Protein AF-A0A2V9DP19-F1 (afdb_monomer)

pLDDT: mean 78.85, std 13.05, range [40.62, 96.25]

Solvent-accessible surface area (backbone atoms only — not comparable to full-atom values): 6102 Å² total; per-residue (Å²): 98,93,91,41,66,72,64,64,76,74,56,61,78,85,52,47,65,59,52,52,51,54,48,54,52,50,52,49,54,51,49,52,54,59,58,43,67,77,54,69,68,69,77,85,60,75,73,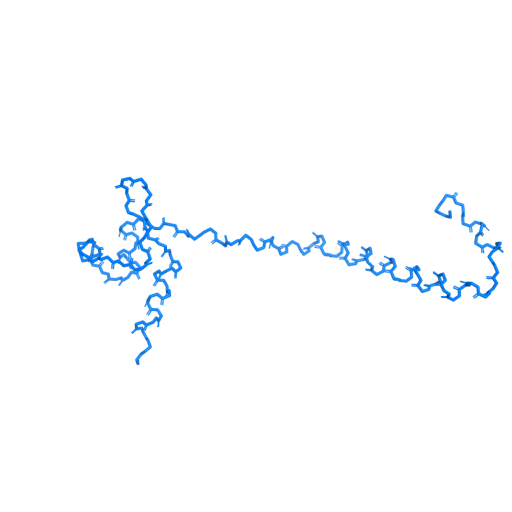75,66,52,67,29,48,59,68,57,46,17,62,75,67,75,46,54,56,66,64,61,65,76,51,90,56,98,30,61,43,76,55,86,98,43,74,28,30,31,48,61,42,47,51,53,51,50,55,67,68,67,72,121

Secondary structure (DSSP, 8-state):
--S-GGGGGGS-GGGHHHHHHHHHHHHHHHHHHHHHTT------------EE-HHHHHHHHT--HHHHHHSPPTTEEEETTEEEEEHHHHHHHHHHHS--

Radius of gyration: 29.02 Å; Cα contacts (8 Å, |Δi|>4): 62; chains: 1; bounding box: 60×25×73 Å

Nearest PDB structures (foldseek):
  2kfs-assembly1_A  TM=6.617E-01  e=5.670E-01  Mycobacterium tuberculosis H37Rv
  6vbw-assembly1_J  TM=5.203E-01  e=1.914E+00  Vibrio cholerae
  7unv-assembly1_x  TM=4.458E-01  e=7.399E+00  Pseudomonas aeruginosa PAO1
  8rec-assembly1_M  TM=3.511E-01  e=9.697E+00  Klebsiella oxytoca

Mean predicted aligned error: 15.16 Å

Sequence (100 aa):
MLDDPEKAKLLPRELIPQLRGELARLDTILLCRLVAHDSELPPCRPEEDRLLSLSEAAAKLHLSSDALYRNDYPFVVKIGKRRRFSEKGIEKFSRSRSGF

Structure (mmCIF, N/CA/C/O backbone):
data_AF-A0A2V9DP19-F1
#
_entry.id   AF-A0A2V9DP19-F1
#
loop_
_atom_site.group_PDB
_atom_site.id
_atom_site.type_symbol
_atom_site.label_atom_id
_atom_site.label_alt_id
_atom_site.label_comp_id
_atom_site.label_asym_id
_atom_site.label_entity_id
_atom_site.label_seq_id
_atom_site.pdbx_PDB_ins_code
_atom_site.Cartn_x
_atom_site.Cartn_y
_atom_site.Cartn_z
_atom_site.occupancy
_atom_site.B_iso_or_equiv
_atom_site.auth_seq_id
_atom_site.auth_comp_id
_atom_site.auth_asym_id
_atom_site.auth_atom_id
_atom_site.pdbx_PDB_model_num
ATOM 1 N N . MET A 1 1 ? -20.323 5.902 18.961 1.00 56.62 1 MET A N 1
ATOM 2 C CA . MET A 1 1 ? -19.367 6.687 19.774 1.00 56.62 1 MET A CA 1
ATOM 3 C C . MET A 1 1 ? -18.856 7.900 19.016 1.00 56.62 1 MET A C 1
ATOM 5 O O . MET A 1 1 ? -18.727 8.934 19.645 1.00 56.62 1 MET A O 1
ATOM 9 N N . LEU A 1 2 ? -18.624 7.820 17.698 1.00 56.25 2 LEU A N 1
ATOM 10 C CA . LEU A 1 2 ? -18.335 9.012 16.883 1.00 56.25 2 LEU A CA 1
ATOM 11 C C . LEU A 1 2 ? -19.505 10.014 16.859 1.00 56.25 2 LEU A C 1
ATOM 13 O O . LEU A 1 2 ? -19.269 11.209 16.950 1.00 56.25 2 LEU A O 1
ATOM 17 N N . ASP A 1 3 ? -20.749 9.528 16.851 1.00 68.56 3 ASP A N 1
ATOM 18 C CA . ASP A 1 3 ? -21.943 10.396 16.843 1.00 68.56 3 ASP A CA 1
ATOM 19 C C . ASP A 1 3 ? -22.401 10.853 18.239 1.00 68.56 3 ASP A C 1
ATOM 21 O O . ASP A 1 3 ? -23.318 11.659 18.356 1.00 68.56 3 ASP A O 1
ATOM 25 N N . ASP A 1 4 ? -21.804 10.307 19.305 1.00 76.69 4 ASP A N 1
ATOM 26 C CA . ASP A 1 4 ? -22.179 10.626 20.685 1.00 76.69 4 ASP A CA 1
ATOM 27 C C . ASP A 1 4 ? -21.047 10.245 21.668 1.00 76.69 4 ASP A C 1
ATOM 29 O O . ASP A 1 4 ? -20.917 9.062 22.032 1.00 76.69 4 ASP A O 1
ATOM 33 N N . PRO A 1 5 ? -20.207 11.217 22.078 1.00 76.94 5 PRO A N 1
ATOM 34 C CA . PRO A 1 5 ? -19.085 10.992 22.987 1.00 76.94 5 PRO A CA 1
ATOM 35 C C . PRO A 1 5 ? -19.525 10.766 24.441 1.00 76.94 5 PRO A C 1
ATOM 37 O O . PRO A 1 5 ? -18.761 10.203 25.227 1.00 76.94 5 PRO A O 1
ATOM 40 N N . GLU A 1 6 ? -20.755 11.132 24.815 1.00 80.94 6 GLU A N 1
ATOM 41 C CA . GLU A 1 6 ? -21.255 10.987 26.189 1.00 80.94 6 GLU A CA 1
ATOM 42 C C . GLU A 1 6 ? -21.421 9.515 26.589 1.00 80.94 6 GLU A C 1
ATOM 44 O O . GLU A 1 6 ? -21.257 9.155 27.756 1.00 80.94 6 GLU A O 1
ATOM 49 N N . LYS A 1 7 ? -21.611 8.625 25.608 1.00 79.38 7 LYS A N 1
ATOM 50 C CA . LYS A 1 7 ? -21.643 7.168 25.820 1.00 79.38 7 LYS A CA 1
ATOM 51 C C . LYS A 1 7 ? -20.339 6.607 26.388 1.00 79.38 7 LYS A C 1
ATOM 53 O O . LYS A 1 7 ? -20.362 5.529 26.976 1.00 79.38 7 LYS A O 1
ATOM 58 N N . ALA A 1 8 ? -19.220 7.330 26.283 1.00 77.50 8 ALA A N 1
ATOM 59 C CA . ALA A 1 8 ? -17.964 6.933 26.918 1.00 77.50 8 ALA A CA 1
ATOM 60 C C . ALA A 1 8 ? -18.065 6.887 28.453 1.00 77.50 8 ALA A C 1
ATOM 62 O O . ALA A 1 8 ? -17.371 6.098 29.088 1.00 77.50 8 ALA A O 1
ATOM 63 N N . LYS A 1 9 ? -18.962 7.683 29.052 1.00 84.12 9 LYS A N 1
ATOM 64 C CA . LYS A 1 9 ? -19.181 7.714 30.508 1.00 84.12 9 LYS A CA 1
ATOM 65 C C . LYS A 1 9 ? -19.861 6.451 31.041 1.00 84.12 9 LYS A C 1
ATOM 67 O O . LYS A 1 9 ? -19.784 6.186 32.234 1.00 84.12 9 LYS A O 1
ATOM 72 N N . LEU A 1 10 ? -20.516 5.681 30.170 1.00 85.44 10 LEU A N 1
ATOM 73 C CA . LEU A 1 10 ? -21.212 4.440 30.523 1.00 85.44 10 LEU A CA 1
ATOM 74 C C . LEU A 1 10 ? -20.282 3.216 30.525 1.00 85.44 10 LEU A C 1
ATOM 76 O O . LEU A 1 10 ? -20.727 2.113 30.837 1.00 85.44 10 LEU A O 1
ATOM 80 N N . LEU A 1 11 ? -19.006 3.385 30.161 1.00 83.62 11 LEU A N 1
ATOM 81 C CA . LEU A 1 11 ? -18.054 2.282 30.094 1.00 83.62 11 LEU A CA 1
ATOM 82 C C . LEU A 1 11 ? -17.577 1.857 31.495 1.00 83.62 11 LEU A C 1
ATOM 84 O O . LEU A 1 11 ? -17.145 2.708 32.279 1.00 83.62 11 LEU A O 1
ATOM 88 N N . PRO A 1 12 ? -17.573 0.543 31.792 1.00 90.94 12 PRO A N 1
ATOM 89 C CA . PRO A 1 12 ? -16.896 -0.008 32.961 1.00 90.94 12 PRO A CA 1
ATOM 90 C C . PRO A 1 12 ? -15.421 0.404 32.996 1.00 90.94 12 PRO A C 1
ATOM 92 O O . PRO A 1 12 ? -14.743 0.410 31.963 1.00 90.94 12 PRO A O 1
ATOM 95 N N . ARG A 1 13 ? -14.904 0.724 34.189 1.00 90.12 13 ARG A N 1
ATOM 96 C CA . ARG A 1 13 ? -13.529 1.229 34.359 1.00 90.12 13 ARG A CA 1
ATOM 97 C C . ARG A 1 13 ? -12.479 0.215 33.916 1.00 90.12 13 ARG A C 1
ATOM 99 O O . ARG A 1 13 ? -11.411 0.598 33.449 1.00 90.12 13 ARG A O 1
ATOM 106 N N . GLU A 1 14 ? -12.807 -1.062 34.020 1.00 94.25 14 GLU A N 1
ATOM 107 C CA . GLU A 1 14 ? -11.950 -2.199 33.708 1.00 94.25 14 GLU A CA 1
ATOM 108 C C . GLU A 1 14 ? -11.703 -2.337 32.200 1.00 94.25 14 GLU A C 1
ATOM 110 O O . GLU A 1 14 ? -10.660 -2.841 31.792 1.00 94.25 14 GLU A O 1
ATOM 115 N N . LEU A 1 15 ? -12.628 -1.848 31.364 1.00 90.38 15 LEU A N 1
ATOM 116 C CA . LEU A 1 15 ? -12.513 -1.896 29.902 1.00 90.38 15 LEU A CA 1
ATOM 117 C C . LEU A 1 15 ? -11.764 -0.688 29.323 1.00 90.38 15 LEU A C 1
ATOM 119 O O . LEU A 1 15 ? -11.340 -0.719 28.166 1.00 90.38 15 LEU A O 1
ATOM 123 N N . ILE A 1 16 ? -11.562 0.367 30.120 1.00 89.56 16 ILE A N 1
ATOM 124 C CA . ILE A 1 16 ? -10.889 1.597 29.682 1.00 89.56 16 ILE A CA 1
ATOM 125 C C . ILE A 1 16 ? -9.468 1.320 29.160 1.00 89.56 16 ILE A C 1
ATOM 127 O O . ILE A 1 16 ? -9.154 1.819 28.079 1.00 89.56 16 ILE A O 1
ATOM 131 N N . PRO A 1 17 ? -8.600 0.534 29.834 1.00 93.50 17 PRO A N 1
ATOM 132 C CA . PRO A 1 17 ? -7.246 0.276 29.340 1.00 93.50 17 PRO A CA 1
ATOM 133 C C . PRO A 1 17 ? -7.227 -0.430 27.980 1.00 93.50 17 PRO A C 1
ATOM 135 O O . PRO A 1 17 ? -6.458 -0.041 27.101 1.00 93.50 17 PRO A O 1
ATOM 138 N N . GLN A 1 18 ? -8.101 -1.422 27.784 1.00 91.81 18 GLN A N 1
ATOM 139 C CA . GLN A 1 18 ? -8.213 -2.142 26.517 1.00 91.81 18 GLN A CA 1
ATOM 140 C C . GLN A 1 18 ? -8.673 -1.204 25.395 1.00 91.81 18 GLN A C 1
ATOM 142 O O . GLN A 1 18 ? -8.013 -1.112 24.360 1.00 91.81 18 GLN A O 1
ATOM 147 N N . LEU A 1 19 ? -9.747 -0.443 25.629 1.00 90.50 19 LEU A N 1
ATOM 148 C CA . LEU A 1 19 ? -10.282 0.492 24.641 1.00 90.50 19 LEU A CA 1
ATOM 149 C C . LEU A 1 19 ? -9.272 1.594 24.287 1.00 90.50 19 LEU A C 1
ATOM 151 O O . LEU A 1 19 ? -9.147 1.983 23.128 1.00 90.50 19 LEU A O 1
ATOM 155 N N . ARG A 1 20 ? -8.504 2.076 25.271 1.00 93.81 20 ARG A N 1
ATOM 156 C CA . ARG A 1 20 ? -7.402 3.026 25.051 1.00 93.81 20 ARG A CA 1
ATOM 157 C C . ARG A 1 20 ? -6.315 2.443 24.149 1.00 93.81 20 ARG A C 1
ATOM 159 O O . ARG A 1 20 ? -5.796 3.167 23.303 1.00 93.81 2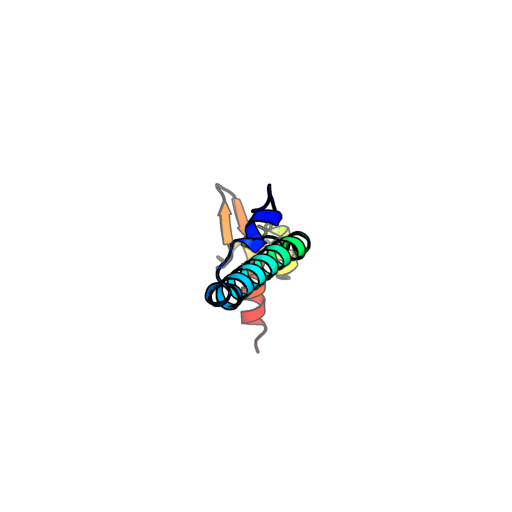0 ARG A O 1
ATOM 166 N N . GLY A 1 21 ? -5.983 1.163 24.311 1.00 95.12 21 GLY A N 1
ATOM 167 C CA . GLY A 1 21 ? -5.037 0.465 23.440 1.00 95.12 21 GLY A CA 1
ATOM 168 C C . GLY A 1 21 ? -5.553 0.324 22.006 1.00 95.1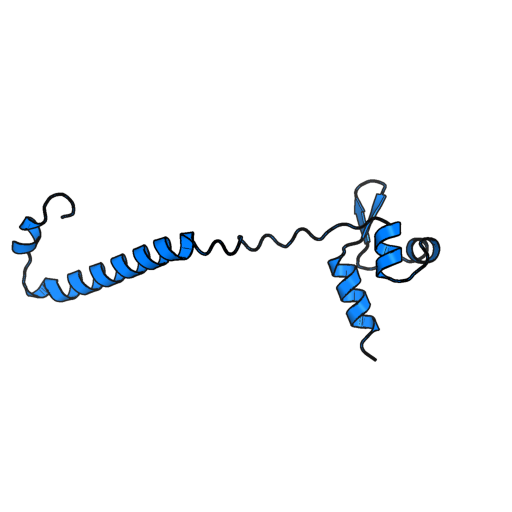2 21 GLY A C 1
ATOM 169 O O . GLY A 1 21 ? -4.824 0.600 21.054 1.00 95.12 21 GLY A O 1
ATOM 170 N N . GLU A 1 22 ? -6.822 -0.049 21.844 1.00 93.56 22 GLU A N 1
ATOM 171 C CA . GLU A 1 22 ? -7.468 -0.168 20.531 1.00 93.56 22 GLU A CA 1
ATOM 172 C C . GLU A 1 22 ? -7.539 1.180 19.799 1.00 93.56 22 GLU A C 1
ATOM 174 O O . GLU A 1 22 ? -7.214 1.246 18.612 1.00 93.56 22 GLU A O 1
ATOM 179 N N . LEU A 1 23 ? -7.869 2.263 20.513 1.00 94.12 23 LEU A N 1
ATOM 180 C CA . LEU A 1 23 ? -7.856 3.625 19.970 1.00 94.12 23 LEU A CA 1
ATOM 181 C C . LEU A 1 23 ? -6.454 4.052 19.533 1.00 94.12 23 LEU A C 1
ATOM 183 O O . LEU A 1 23 ? -6.287 4.485 18.401 1.00 94.12 23 LEU A O 1
ATOM 187 N N . ALA A 1 24 ? -5.434 3.859 20.374 1.00 96.25 24 ALA A N 1
ATOM 188 C CA . ALA A 1 24 ? -4.057 4.209 20.019 1.00 96.25 24 ALA A CA 1
ATOM 189 C C . ALA A 1 24 ? -3.567 3.449 18.774 1.00 96.25 24 ALA A C 1
ATOM 191 O O . ALA A 1 24 ? -2.883 4.011 17.914 1.00 96.25 24 ALA A O 1
ATOM 192 N N . ARG A 1 25 ? -3.951 2.172 18.642 1.00 95.44 25 ARG A N 1
ATOM 193 C CA . ARG A 1 25 ? -3.675 1.375 17.441 1.00 95.44 25 ARG A CA 1
ATOM 194 C C . ARG A 1 25 ? -4.366 1.963 16.213 1.00 95.44 25 ARG A C 1
ATOM 196 O O . ARG A 1 25 ? -3.727 2.090 15.170 1.00 95.44 25 ARG A O 1
ATOM 203 N N . LEU A 1 26 ? -5.652 2.293 16.324 1.00 95.06 26 LEU A N 1
ATOM 204 C CA . LEU A 1 26 ? -6.424 2.865 15.226 1.00 95.06 26 LEU A CA 1
ATOM 205 C C . LEU A 1 26 ? -5.851 4.221 14.794 1.00 95.06 26 LEU A C 1
ATOM 207 O O . LEU A 1 26 ? -5.595 4.408 13.608 1.00 95.06 26 LEU A O 1
ATOM 211 N N . ASP A 1 27 ? -5.565 5.107 15.748 1.00 95.31 27 ASP A N 1
ATOM 212 C CA . ASP A 1 27 ? -4.955 6.418 15.510 1.00 95.31 27 ASP A CA 1
ATOM 213 C C . ASP A 1 27 ? -3.619 6.281 14.780 1.00 95.31 27 ASP A C 1
ATOM 215 O O . ASP A 1 27 ? -3.373 6.974 13.796 1.00 95.31 27 ASP A O 1
ATOM 219 N N . THR A 1 28 ? -2.780 5.328 15.199 1.00 95.31 28 THR A N 1
ATOM 220 C CA . THR A 1 28 ? -1.494 5.066 14.539 1.00 95.31 28 THR A CA 1
ATOM 221 C C . THR A 1 28 ? -1.693 4.601 13.096 1.00 95.31 28 THR A C 1
ATOM 223 O O . THR A 1 28 ? -1.028 5.102 12.195 1.00 95.31 28 THR A O 1
ATOM 226 N N . ILE A 1 29 ? -2.627 3.677 12.840 1.00 94.19 29 ILE A N 1
ATOM 227 C CA . ILE A 1 29 ? -2.928 3.196 11.481 1.00 94.19 29 ILE A CA 1
ATOM 228 C C . ILE A 1 29 ? -3.433 4.339 10.594 1.00 94.19 29 ILE A C 1
ATOM 230 O O . ILE A 1 29 ? -3.019 4.451 9.438 1.00 94.19 29 ILE A O 1
ATOM 234 N N . LEU A 1 30 ? -4.327 5.178 11.119 1.00 93.12 30 LEU A N 1
ATOM 235 C CA . LEU A 1 30 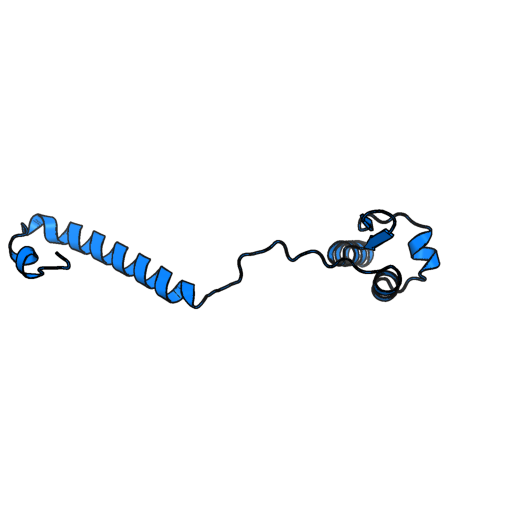? -4.871 6.321 10.392 1.00 93.12 30 LEU A CA 1
ATOM 236 C C . LEU A 1 30 ? -3.787 7.361 10.104 1.00 93.12 30 LEU A C 1
ATOM 238 O O . LEU A 1 30 ? -3.701 7.832 8.973 1.00 93.12 30 LEU A O 1
ATOM 242 N N . LEU A 1 31 ? -2.912 7.647 11.072 1.00 93.12 31 LEU A N 1
ATOM 243 C CA . LEU A 1 31 ? -1.765 8.532 10.886 1.00 93.12 31 LEU A CA 1
ATOM 244 C C . LEU A 1 31 ? -0.796 7.981 9.837 1.00 93.12 31 LEU A C 1
ATOM 246 O O . LEU A 1 31 ? -0.395 8.712 8.938 1.00 93.12 31 LEU A O 1
ATOM 250 N N . CYS A 1 32 ? -0.463 6.688 9.897 1.00 89.69 32 CYS A N 1
ATOM 251 C CA . CYS A 1 32 ? 0.365 6.044 8.881 1.00 89.69 32 CYS A CA 1
ATOM 252 C C . CYS A 1 32 ? -0.256 6.173 7.490 1.00 89.69 32 CYS A C 1
ATOM 254 O O . CYS A 1 32 ? 0.465 6.463 6.548 1.00 89.69 32 CYS A O 1
ATOM 256 N N . ARG A 1 33 ? -1.574 5.991 7.344 1.00 86.81 33 ARG A N 1
ATOM 257 C CA . ARG A 1 33 ? -2.258 6.175 6.054 1.00 86.81 33 ARG A CA 1
ATOM 258 C C . ARG A 1 33 ? -2.235 7.622 5.581 1.00 86.81 33 ARG A C 1
ATOM 260 O O . ARG A 1 33 ? -2.017 7.847 4.399 1.00 86.81 33 ARG A O 1
ATOM 267 N N . LEU A 1 34 ? -2.454 8.571 6.488 1.00 87.50 34 LEU A N 1
ATOM 268 C CA . LEU A 1 34 ? -2.440 9.998 6.178 1.00 87.50 34 LEU A CA 1
ATOM 269 C C . LEU A 1 34 ? -1.055 10.438 5.691 1.00 87.50 34 LEU A C 1
ATOM 271 O O . LEU A 1 34 ? -0.948 11.055 4.641 1.00 87.50 34 LEU A O 1
ATOM 275 N N . VAL A 1 35 ? -0.000 10.052 6.412 1.00 86.62 35 VAL A N 1
ATOM 276 C CA . VAL A 1 35 ? 1.389 10.397 6.073 1.00 86.62 35 VAL A CA 1
ATOM 277 C C . VAL A 1 35 ? 1.894 9.605 4.861 1.00 86.62 35 VAL A C 1
ATOM 279 O O . VAL A 1 35 ? 2.629 10.139 4.037 1.00 86.62 35 VAL A O 1
ATOM 282 N N . ALA A 1 36 ? 1.496 8.338 4.706 1.00 74.62 36 ALA A N 1
ATOM 283 C CA . ALA A 1 36 ? 1.868 7.538 3.539 1.00 74.62 36 ALA A CA 1
ATOM 284 C C . ALA A 1 36 ? 1.219 8.045 2.245 1.00 74.62 36 ALA A C 1
ATOM 286 O O . ALA A 1 36 ? 1.751 7.774 1.176 1.00 74.62 36 ALA A O 1
ATOM 287 N N . HIS A 1 37 ? 0.116 8.796 2.321 1.00 59.25 37 HIS A N 1
ATOM 288 C CA . HIS A 1 37 ? -0.501 9.402 1.142 1.00 59.25 37 HIS A CA 1
ATOM 289 C C . HIS A 1 37 ? 0.381 10.489 0.501 1.00 59.25 37 HIS A C 1
ATOM 291 O O . HIS A 1 37 ? 0.291 10.693 -0.706 1.00 59.25 37 HIS A O 1
ATOM 297 N N . ASP A 1 38 ? 1.269 11.121 1.281 1.00 55.22 38 ASP A N 1
ATOM 298 C CA . ASP A 1 38 ? 2.303 12.044 0.782 1.00 55.22 38 ASP A CA 1
ATOM 299 C C . ASP A 1 38 ? 3.591 11.311 0.366 1.00 55.22 38 ASP A C 1
ATOM 301 O O . ASP A 1 38 ? 4.436 11.855 -0.345 1.00 55.22 38 ASP A O 1
ATOM 305 N N . SER A 1 39 ? 3.741 10.049 0.778 1.00 52.00 39 SER A N 1
ATOM 306 C CA . SER A 1 39 ? 4.767 9.136 0.283 1.00 52.00 39 SER A CA 1
ATOM 307 C C . SER A 1 39 ? 4.169 8.245 -0.803 1.00 52.00 39 SER A C 1
ATOM 309 O O . SER A 1 39 ? 4.176 7.017 -0.712 1.00 52.00 39 SER A O 1
ATOM 311 N N . GLU A 1 40 ? 3.704 8.862 -1.889 1.00 55.72 40 GLU A N 1
ATOM 312 C CA . GLU A 1 40 ? 3.730 8.202 -3.193 1.00 55.72 40 GLU A CA 1
ATOM 313 C C . GLU A 1 40 ? 5.202 7.979 -3.583 1.00 55.72 40 GLU A C 1
ATOM 315 O O . GLU A 1 40 ? 5.741 8.584 -4.507 1.00 55.72 40 GLU A O 1
ATOM 320 N N . LEU A 1 41 ? 5.890 7.068 -2.888 1.00 55.91 41 LEU A N 1
ATOM 321 C CA . LEU A 1 41 ? 6.819 6.225 -3.612 1.00 55.91 41 LEU A CA 1
ATOM 322 C C . LEU A 1 41 ? 5.934 5.537 -4.647 1.00 55.91 41 LEU A C 1
ATOM 324 O O . LEU A 1 41 ? 5.002 4.826 -4.245 1.00 55.91 41 LEU A O 1
ATOM 328 N N . PRO A 1 42 ? 6.133 5.806 -5.950 1.00 49.28 42 PRO A N 1
ATOM 329 C CA . PRO A 1 42 ? 5.291 5.210 -6.964 1.00 49.28 42 PRO A CA 1
ATOM 330 C C . PRO A 1 42 ? 5.272 3.705 -6.698 1.00 49.28 42 PRO A C 1
ATOM 332 O O . PRO A 1 42 ? 6.309 3.160 -6.284 1.00 49.28 42 PRO A O 1
ATOM 335 N N . PRO A 1 43 ? 4.127 3.016 -6.900 1.00 48.59 43 PRO A N 1
ATOM 336 C CA . PRO A 1 43 ? 4.141 1.563 -6.888 1.00 48.59 43 PRO A CA 1
ATOM 337 C C . PRO A 1 43 ? 5.337 1.169 -7.737 1.00 48.59 43 PRO A C 1
ATOM 339 O O . PRO A 1 43 ? 5.537 1.774 -8.795 1.00 48.59 43 PRO A O 1
ATOM 342 N N . CYS A 1 44 ? 6.165 0.249 -7.243 1.00 49.00 44 CYS A N 1
ATOM 343 C CA . CYS A 1 44 ? 7.241 -0.329 -8.027 1.00 49.00 44 CYS A CA 1
ATOM 344 C C . CYS A 1 44 ? 6.577 -1.026 -9.222 1.00 49.00 44 CYS A C 1
ATOM 346 O O . CYS A 1 44 ? 6.366 -2.236 -9.234 1.00 49.00 44 CYS A O 1
ATOM 348 N N . ARG A 1 45 ? 6.159 -0.242 -10.223 1.00 50.31 45 ARG A N 1
ATOM 349 C CA . ARG A 1 45 ? 5.994 -0.698 -11.579 1.00 50.31 45 ARG A CA 1
ATOM 350 C C . ARG A 1 45 ? 7.356 -1.305 -11.857 1.00 50.31 45 ARG A C 1
ATOM 352 O O . ARG A 1 45 ? 8.354 -0.624 -11.593 1.00 50.31 45 ARG A O 1
ATOM 359 N N . PRO A 1 46 ? 7.439 -2.565 -12.307 1.00 53.94 46 PRO A N 1
ATOM 360 C CA . PRO A 1 46 ? 8.685 -3.021 -12.891 1.00 53.94 46 PRO A CA 1
ATOM 361 C C . PRO A 1 46 ? 9.018 -1.954 -13.927 1.00 53.94 46 PRO A C 1
ATOM 363 O O . PRO A 1 46 ? 8.210 -1.774 -14.836 1.00 53.94 46 PRO A O 1
ATOM 366 N N . GLU A 1 47 ? 10.059 -1.138 -13.686 1.00 57.03 47 GLU A N 1
ATOM 367 C CA . GLU A 1 47 ? 10.324 0.016 -14.549 1.00 57.03 47 GLU A CA 1
ATOM 368 C C . GLU A 1 47 ? 10.325 -0.543 -15.959 1.00 57.03 47 GLU A C 1
ATOM 370 O O . GLU A 1 47 ? 11.090 -1.483 -16.220 1.00 57.03 47 GLU A O 1
ATOM 375 N N . GLU A 1 48 ? 9.375 -0.079 -16.774 1.00 61.31 48 GLU A N 1
ATOM 376 C CA . GLU A 1 48 ? 9.145 -0.628 -18.099 1.00 61.31 48 GLU A CA 1
ATOM 377 C C . GLU A 1 48 ? 10.488 -0.584 -18.804 1.00 61.31 48 GLU A C 1
ATOM 379 O O . GLU A 1 48 ? 11.062 0.487 -19.005 1.00 61.31 48 GLU A O 1
ATOM 384 N N . ASP A 1 49 ? 11.054 -1.765 -19.039 1.00 69.25 49 ASP A N 1
ATOM 385 C CA . ASP A 1 49 ? 12.414 -1.873 -19.526 1.00 69.25 49 ASP A CA 1
ATOM 386 C C . ASP A 1 49 ? 12.456 -1.187 -20.883 1.00 69.25 49 ASP A C 1
ATOM 388 O O . ASP A 1 49 ? 11.790 -1.617 -21.830 1.00 69.25 49 ASP A O 1
ATOM 392 N N . ARG A 1 50 ? 13.150 -0.048 -20.949 1.00 80.06 50 ARG A N 1
ATOM 393 C CA . ARG A 1 50 ? 13.097 0.802 -22.127 1.00 80.06 50 ARG A CA 1
ATOM 394 C C . ARG A 1 50 ? 13.714 0.039 -23.285 1.00 80.06 50 ARG A C 1
ATOM 396 O O . ARG A 1 50 ? 14.871 -0.375 -23.271 1.00 80.06 50 ARG A O 1
ATOM 403 N N . LEU A 1 51 ? 12.907 -0.121 -24.320 1.00 83.25 51 LEU A N 1
ATOM 404 C CA . LEU A 1 51 ? 13.275 -0.851 -25.516 1.00 83.25 51 LEU A CA 1
ATOM 405 C C . LEU A 1 51 ? 13.954 0.091 -26.504 1.00 83.25 51 LEU A C 1
ATOM 407 O O . LEU A 1 51 ? 13.300 0.855 -27.214 1.00 83.25 51 LEU A O 1
ATOM 411 N N . LEU A 1 52 ? 15.276 0.005 -26.564 1.00 84.31 52 LEU A N 1
ATOM 412 C CA . LEU A 1 52 ? 16.113 0.773 -27.470 1.00 84.31 52 LEU A CA 1
ATOM 413 C C . LEU A 1 52 ? 16.032 0.235 -28.903 1.00 8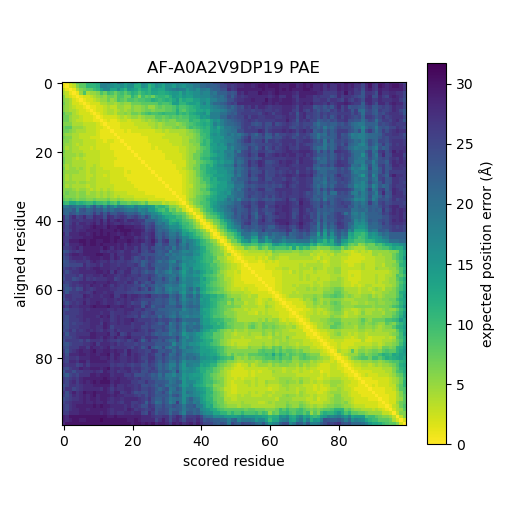4.31 52 LEU A C 1
ATOM 415 O O . LEU A 1 52 ? 15.843 -0.961 -29.167 1.00 84.31 52 LEU A O 1
ATOM 419 N N . SER A 1 53 ? 16.180 1.147 -29.854 1.00 84.44 53 SER A N 1
ATOM 420 C CA . SER A 1 53 ? 16.415 0.850 -31.265 1.00 84.44 53 SER A CA 1
ATOM 421 C C . SER A 1 53 ? 17.858 0.388 -31.515 1.00 84.44 53 SER A C 1
ATOM 423 O O . SER A 1 53 ? 18.726 0.496 -30.652 1.00 84.44 53 SER A O 1
ATOM 425 N N . LEU A 1 54 ? 18.129 -0.132 -32.717 1.00 83.12 54 LEU A N 1
ATOM 426 C CA . LEU A 1 54 ? 19.462 -0.613 -33.103 1.00 83.12 54 LEU A CA 1
ATOM 427 C C . LEU A 1 54 ? 20.541 0.475 -32.981 1.00 83.12 54 LEU A C 1
ATOM 429 O O . LEU A 1 54 ? 21.635 0.190 -32.506 1.00 83.12 54 LEU A O 1
ATOM 433 N N . SER A 1 55 ? 20.236 1.711 -33.382 1.00 81.44 55 SER A N 1
ATOM 434 C CA . SER A 1 55 ? 21.166 2.842 -33.293 1.00 81.44 55 SER A CA 1
ATOM 435 C C . SER A 1 55 ? 21.440 3.253 -31.847 1.00 81.44 55 SER A C 1
ATOM 437 O O . SER A 1 55 ? 22.586 3.506 -31.490 1.00 81.44 55 SER A O 1
ATOM 439 N N . GLU A 1 56 ? 20.410 3.271 -30.999 1.00 84.06 56 GLU A N 1
ATOM 440 C CA . GLU A 1 56 ? 20.546 3.619 -29.578 1.00 84.06 56 GLU A CA 1
ATOM 441 C C . GLU A 1 56 ? 21.333 2.554 -28.806 1.00 84.06 56 GLU A C 1
ATOM 443 O O . GLU A 1 56 ? 22.216 2.878 -28.014 1.00 84.06 56 GLU A O 1
ATOM 448 N N . ALA A 1 57 ? 21.063 1.275 -29.071 1.00 84.62 57 ALA A N 1
ATOM 449 C CA . ALA A 1 57 ? 21.796 0.167 -28.471 1.00 84.62 57 ALA A CA 1
ATOM 450 C C . ALA A 1 57 ? 23.264 0.132 -28.927 1.00 84.62 57 ALA A C 1
ATOM 452 O O . ALA A 1 57 ? 24.155 -0.094 -28.111 1.00 84.62 57 ALA A O 1
ATOM 453 N N . ALA A 1 58 ? 23.524 0.408 -30.210 1.00 84.56 58 ALA A N 1
ATOM 454 C CA . ALA A 1 58 ? 24.874 0.512 -30.761 1.00 84.56 58 ALA A C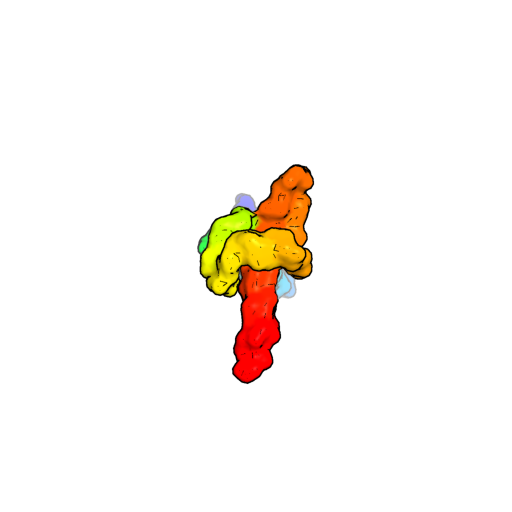A 1
ATOM 455 C C . ALA A 1 58 ? 25.668 1.651 -30.101 1.00 84.56 58 ALA A C 1
ATOM 457 O O . ALA A 1 58 ? 26.804 1.439 -29.675 1.00 84.56 58 ALA A O 1
ATOM 458 N N . ALA A 1 59 ? 25.042 2.822 -29.933 1.00 84.31 59 ALA A N 1
ATOM 459 C CA . ALA A 1 59 ? 25.639 3.957 -29.236 1.00 84.31 59 ALA A CA 1
ATOM 460 C C . ALA A 1 59 ? 25.955 3.632 -27.767 1.00 84.31 59 ALA A C 1
ATOM 462 O O . ALA A 1 59 ? 27.059 3.910 -27.310 1.00 84.31 59 ALA A O 1
ATOM 463 N N . LYS A 1 60 ? 25.028 2.982 -27.047 1.00 81.75 60 LYS A N 1
ATOM 464 C CA . LYS A 1 60 ? 25.237 2.573 -25.647 1.00 81.75 60 LYS A CA 1
ATOM 465 C C . LYS A 1 60 ? 26.332 1.524 -25.461 1.00 81.75 60 LYS A C 1
ATOM 467 O O . LYS A 1 60 ? 26.996 1.516 -24.431 1.00 81.75 60 LYS A O 1
ATOM 472 N N . LEU A 1 61 ? 26.490 0.617 -26.420 1.00 79.88 61 LEU A N 1
ATOM 473 C CA . LEU A 1 61 ? 27.500 -0.442 -26.369 1.00 79.88 61 LEU A CA 1
ATOM 474 C C . LEU A 1 61 ? 28.846 -0.015 -26.971 1.00 79.88 61 LEU A C 1
ATOM 476 O O . LEU A 1 61 ? 29.784 -0.806 -26.930 1.00 79.88 61 LEU A O 1
ATOM 480 N N . HIS A 1 62 ? 28.942 1.193 -27.542 1.00 82.50 62 HIS A N 1
ATOM 481 C CA . HIS A 1 62 ? 30.086 1.645 -28.344 1.00 82.50 62 HIS A CA 1
ATOM 482 C C . HIS A 1 62 ? 30.468 0.648 -29.457 1.00 82.50 62 HIS A C 1
ATOM 484 O O . HIS A 1 62 ? 31.643 0.434 -29.752 1.00 82.50 62 HIS A O 1
ATOM 490 N N . LEU A 1 63 ? 29.465 0.017 -30.080 1.00 80.81 63 LEU A N 1
ATOM 491 C CA . LEU A 1 63 ? 29.634 -0.950 -31.168 1.00 80.81 63 LEU A CA 1
ATOM 492 C C . LEU A 1 63 ? 29.021 -0.420 -32.465 1.00 80.81 63 LEU A C 1
ATOM 494 O O . LEU A 1 63 ? 28.112 0.405 -32.450 1.00 80.81 63 LEU A O 1
ATOM 498 N N . SER A 1 64 ? 29.480 -0.931 -33.608 1.00 82.88 64 SER A N 1
ATOM 499 C CA . SER A 1 64 ? 28.824 -0.649 -34.886 1.00 82.88 64 SER A CA 1
ATOM 500 C C . SER A 1 64 ? 27.469 -1.363 -34.966 1.00 82.88 64 SER A C 1
ATOM 502 O O . SER A 1 64 ? 27.302 -2.481 -34.473 1.00 82.88 64 SER A O 1
ATOM 504 N N . SER A 1 65 ? 26.485 -0.740 -35.621 1.00 80.38 65 SER A N 1
ATOM 505 C CA . SER A 1 65 ? 25.154 -1.341 -35.809 1.00 80.38 65 SER A CA 1
ATOM 506 C C . SER A 1 65 ? 25.212 -2.671 -36.565 1.00 80.38 65 SER A C 1
ATOM 508 O O . SER A 1 65 ? 24.405 -3.559 -36.309 1.00 80.38 65 SER A O 1
ATOM 510 N N . ASP A 1 66 ? 26.197 -2.824 -37.451 1.00 80.38 66 ASP A N 1
ATOM 511 C CA . ASP A 1 66 ? 26.452 -4.057 -38.193 1.00 80.38 66 ASP A CA 1
ATOM 512 C C . ASP A 1 66 ? 26.955 -5.183 -37.267 1.00 80.38 66 ASP A C 1
ATOM 514 O O . ASP A 1 66 ? 26.429 -6.295 -37.299 1.00 80.38 66 ASP A O 1
ATOM 518 N N . ALA A 1 67 ? 27.876 -4.880 -36.342 1.00 77.88 67 ALA A N 1
ATOM 519 C CA . ALA A 1 67 ? 28.319 -5.831 -35.319 1.00 77.88 67 ALA A CA 1
ATOM 520 C C . ALA A 1 67 ? 27.181 -6.224 -34.360 1.00 77.88 67 ALA A C 1
ATOM 522 O O . ALA A 1 67 ? 27.062 -7.390 -33.980 1.00 77.88 67 ALA A O 1
ATOM 523 N N . LEU A 1 68 ? 26.314 -5.267 -34.015 1.00 80.75 68 LEU A N 1
ATOM 524 C CA . LEU A 1 68 ? 25.139 -5.505 -33.178 1.00 80.75 68 LEU A CA 1
ATOM 525 C C . LEU A 1 68 ? 24.069 -6.355 -33.890 1.00 80.75 68 LEU A C 1
ATOM 527 O O . LEU A 1 68 ? 23.326 -7.081 -33.237 1.00 80.75 68 LEU A O 1
ATOM 531 N N . TYR A 1 69 ? 23.989 -6.281 -35.222 1.00 79.75 69 TYR A N 1
ATOM 532 C CA . TYR A 1 69 ? 23.054 -7.072 -36.025 1.00 79.75 69 TYR A CA 1
ATOM 533 C C . TYR A 1 69 ? 23.539 -8.511 -36.268 1.00 79.75 69 TYR A C 1
ATOM 535 O O . TYR A 1 69 ? 22.717 -9.432 -36.297 1.00 79.75 69 TYR A O 1
ATOM 543 N N . ARG A 1 70 ? 24.858 -8.709 -36.424 1.00 79.88 70 ARG A N 1
ATOM 544 C CA . ARG A 1 70 ? 25.480 -10.021 -36.688 1.00 79.88 70 ARG A CA 1
ATOM 545 C C . ARG A 1 70 ? 25.397 -10.996 -35.511 1.00 79.88 70 ARG A C 1
ATOM 547 O O . ARG A 1 70 ? 25.305 -12.196 -35.744 1.00 79.88 70 ARG A O 1
ATOM 554 N N . ASN A 1 71 ? 25.416 -10.496 -34.277 1.00 78.88 71 ASN A N 1
ATOM 555 C CA . ASN A 1 71 ? 25.401 -11.322 -33.068 1.00 78.88 71 ASN A CA 1
ATOM 556 C C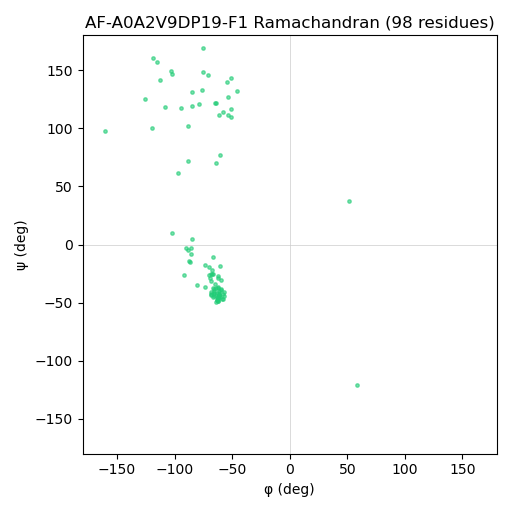 . ASN A 1 71 ? 24.007 -11.349 -32.423 1.00 78.88 71 ASN A C 1
ATOM 558 O O . ASN A 1 71 ? 23.285 -10.350 -32.450 1.00 78.88 71 ASN A O 1
ATOM 562 N N . ASP A 1 72 ? 23.635 -12.477 -31.812 1.00 76.88 72 ASP A N 1
ATOM 563 C CA . ASP A 1 72 ? 22.418 -12.571 -30.998 1.00 76.88 72 ASP A CA 1
ATOM 564 C C . ASP A 1 72 ? 22.776 -12.330 -29.529 1.00 76.88 72 ASP A C 1
ATOM 566 O O . ASP A 1 72 ? 23.582 -13.056 -28.943 1.00 76.88 72 ASP A O 1
ATOM 570 N N . TYR A 1 73 ? 22.228 -11.266 -28.947 1.00 81.62 73 TYR A N 1
ATOM 571 C CA . TYR A 1 73 ? 22.535 -10.862 -27.578 1.00 81.62 73 TYR A CA 1
ATOM 572 C C . TYR A 1 73 ? 21.402 -11.256 -26.624 1.00 81.62 73 TYR A C 1
ATOM 574 O O . TYR A 1 73 ? 20.231 -11.204 -27.002 1.00 81.62 73 TYR A O 1
ATOM 582 N N . PRO A 1 74 ? 21.704 -11.558 -25.347 1.00 78.94 74 PRO A N 1
ATOM 583 C CA . PRO A 1 74 ? 20.695 -11.989 -24.373 1.00 78.94 74 PRO A CA 1
ATOM 584 C C . PRO A 1 74 ? 19.669 -10.898 -24.013 1.00 78.94 74 PRO A C 1
ATOM 586 O O . PRO A 1 74 ? 18.674 -11.182 -23.358 1.00 78.94 74 PRO A O 1
ATOM 589 N N . PHE A 1 75 ? 19.906 -9.650 -24.428 1.00 83.81 75 PHE A N 1
ATOM 590 C CA . PHE A 1 75 ? 19.033 -8.493 -24.212 1.00 83.81 75 PHE A CA 1
ATOM 591 C C . PHE A 1 75 ? 18.216 -8.104 -25.458 1.00 83.81 75 PHE A C 1
ATOM 593 O O . PHE A 1 75 ? 17.601 -7.035 -25.489 1.00 83.81 75 PHE A O 1
ATOM 600 N N . VAL A 1 76 ? 18.215 -8.938 -26.505 1.00 86.75 76 VAL A N 1
ATOM 601 C CA . VAL A 1 76 ? 17.403 -8.724 -27.711 1.00 86.75 76 VAL A CA 1
ATOM 602 C C . VAL A 1 76 ? 15.963 -9.152 -27.447 1.00 86.75 76 VAL A C 1
ATOM 604 O O . VAL A 1 76 ? 15.673 -10.318 -27.195 1.00 86.75 76 VAL A O 1
ATOM 607 N N . VAL A 1 77 ? 15.036 -8.211 -27.594 1.00 81.62 77 VAL A N 1
ATOM 608 C CA . VAL A 1 77 ? 13.593 -8.438 -27.517 1.00 81.62 77 VAL A CA 1
ATOM 609 C C . VAL A 1 77 ? 13.007 -8.325 -28.923 1.00 81.62 77 VAL A C 1
ATOM 611 O O . VAL A 1 77 ? 13.096 -7.285 -29.580 1.00 81.62 77 VAL A O 1
ATOM 614 N N . LYS A 1 78 ? 12.410 -9.409 -29.424 1.00 80.56 78 LYS A N 1
ATOM 615 C CA . LYS A 1 78 ? 11.736 -9.418 -30.731 1.00 80.56 78 LYS A CA 1
ATOM 616 C C . LYS A 1 78 ? 10.308 -8.905 -30.563 1.00 80.56 78 LYS A C 1
ATOM 618 O O . LYS A 1 78 ? 9.514 -9.518 -29.860 1.00 80.56 78 LYS A O 1
ATOM 623 N N . ILE A 1 79 ? 9.979 -7.801 -31.232 1.00 75.81 79 ILE A N 1
ATOM 624 C CA . ILE A 1 79 ? 8.631 -7.218 -31.227 1.00 75.81 79 ILE A CA 1
ATOM 625 C C . ILE A 1 79 ? 8.128 -7.199 -32.666 1.00 75.81 79 ILE A C 1
ATOM 627 O O . ILE A 1 79 ? 8.525 -6.362 -33.485 1.00 75.81 79 ILE A O 1
ATOM 631 N N . GLY A 1 80 ? 7.289 -8.181 -32.997 1.00 79.19 80 GLY A N 1
ATOM 632 C CA . GLY A 1 80 ? 6.844 -8.424 -34.367 1.00 79.19 80 GLY A CA 1
ATOM 633 C C . GLY A 1 80 ? 8.029 -8.687 -35.301 1.00 79.19 80 GLY A C 1
ATOM 634 O O . GLY A 1 80 ? 8.809 -9.610 -35.089 1.00 79.19 80 GLY A O 1
ATOM 635 N N . LYS A 1 81 ? 8.181 -7.854 -36.339 1.00 74.94 81 LYS A N 1
ATOM 636 C CA . LYS A 1 81 ? 9.261 -7.964 -37.341 1.00 74.94 81 LYS A CA 1
ATOM 637 C C . LYS A 1 81 ? 10.533 -7.184 -36.979 1.00 74.94 81 LYS A C 1
ATOM 639 O O . LYS A 1 81 ? 11.493 -7.210 -37.744 1.00 74.94 81 LYS A O 1
ATOM 644 N N . ARG A 1 82 ? 10.549 -6.448 -35.860 1.00 77.75 82 ARG A N 1
ATOM 645 C CA . ARG A 1 82 ? 11.669 -5.576 -35.470 1.00 77.75 82 ARG A CA 1
ATOM 646 C C . ARG A 1 82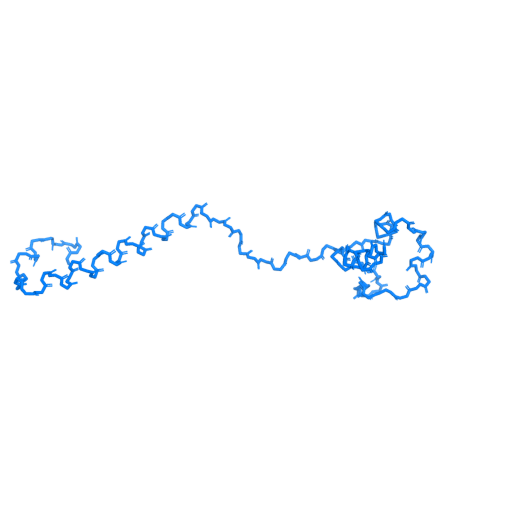 ? 12.368 -6.112 -34.223 1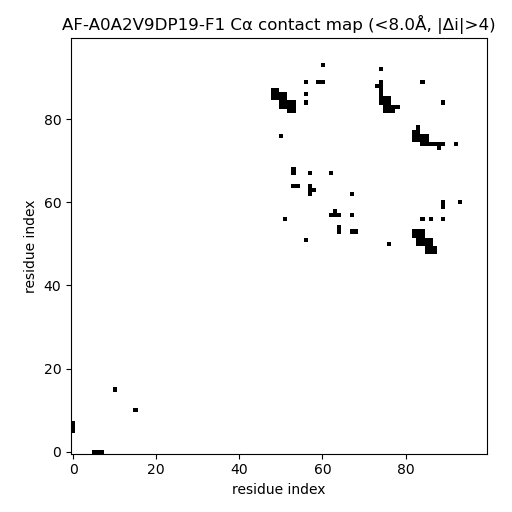.00 77.75 82 ARG A C 1
ATOM 648 O O . ARG A 1 82 ? 11.722 -6.582 -33.288 1.00 77.75 82 ARG A O 1
ATOM 655 N N . ARG A 1 83 ? 13.697 -6.000 -34.200 1.00 82.94 83 ARG A N 1
ATOM 656 C CA . ARG A 1 83 ? 14.506 -6.229 -32.998 1.00 82.94 83 ARG A CA 1
ATOM 657 C C . ARG A 1 83 ? 14.549 -4.945 -32.170 1.00 82.94 83 ARG A C 1
ATOM 659 O O . ARG A 1 83 ? 14.784 -3.858 -32.705 1.00 82.94 83 ARG A O 1
ATOM 666 N N . ARG A 1 84 ? 14.291 -5.083 -30.879 1.00 84.94 84 ARG A N 1
ATOM 667 C CA . ARG A 1 84 ? 14.496 -4.067 -29.851 1.00 84.94 84 ARG A CA 1
ATOM 668 C C . ARG A 1 84 ? 15.496 -4.592 -28.840 1.00 84.94 84 ARG A C 1
ATOM 670 O O . ARG A 1 84 ? 15.730 -5.795 -28.768 1.00 84.94 84 ARG A O 1
ATOM 677 N N . PHE A 1 85 ? 16.088 -3.687 -28.083 1.00 85.06 85 PHE A N 1
ATOM 678 C CA . PHE A 1 85 ? 17.124 -4.030 -27.126 1.00 85.06 85 PHE A CA 1
ATOM 679 C C . PHE A 1 85 ? 16.732 -3.494 -25.759 1.00 85.06 85 PHE A C 1
ATOM 681 O O . PHE A 1 85 ? 16.442 -2.312 -25.618 1.00 85.06 85 PHE A O 1
ATOM 688 N N . SER A 1 86 ? 16.699 -4.380 -24.774 1.00 85.81 86 SER A N 1
ATOM 689 C CA . SER A 1 86 ? 16.458 -4.038 -23.377 1.00 85.81 86 SER A CA 1
ATOM 690 C C . SER A 1 86 ? 17.598 -3.157 -22.858 1.00 85.81 86 SER A C 1
ATOM 692 O O . SER A 1 86 ? 18.765 -3.561 -22.896 1.00 85.81 86 SER A O 1
ATOM 694 N N . GLU A 1 87 ? 17.279 -1.951 -22.386 1.00 85.00 87 GLU A N 1
ATOM 695 C CA . GLU A 1 87 ? 18.263 -1.034 -21.806 1.00 85.00 87 GLU A CA 1
ATOM 696 C C . GLU A 1 87 ? 18.920 -1.643 -20.561 1.00 85.00 87 GLU A C 1
ATOM 698 O O . GLU A 1 87 ? 20.149 -1.613 -20.438 1.00 85.00 87 GLU A O 1
ATOM 703 N N . LYS A 1 88 ? 18.133 -2.280 -19.683 1.00 82.06 88 LYS A N 1
ATOM 704 C CA . LYS A 1 88 ? 18.653 -2.957 -18.483 1.00 82.06 88 LYS A CA 1
ATOM 705 C C . LYS A 1 88 ? 19.510 -4.169 -18.824 1.00 82.06 88 LYS A C 1
ATOM 707 O O . LYS A 1 88 ? 20.516 -4.439 -18.168 1.00 82.06 88 LYS A O 1
ATOM 712 N N . GLY A 1 89 ? 19.125 -4.912 -19.855 1.00 82.69 89 GLY A N 1
ATOM 713 C CA . GLY A 1 89 ? 19.865 -6.064 -20.348 1.00 82.69 89 GLY A CA 1
ATOM 714 C C . GLY A 1 89 ? 21.217 -5.665 -20.941 1.00 82.69 89 GLY A C 1
ATOM 715 O O . GLY A 1 89 ? 22.208 -6.353 -20.692 1.00 82.69 89 GLY A O 1
ATOM 716 N N . ILE A 1 90 ? 21.277 -4.529 -21.646 1.00 84.31 90 ILE A N 1
ATOM 717 C CA . ILE A 1 90 ? 22.535 -3.920 -22.102 1.00 84.31 90 ILE A CA 1
ATOM 718 C C . ILE A 1 90 ? 23.402 -3.536 -20.904 1.00 84.31 90 ILE A C 1
ATOM 720 O O . ILE A 1 90 ? 24.573 -3.902 -20.866 1.00 84.31 90 ILE A O 1
ATOM 724 N N . GLU A 1 91 ? 22.842 -2.847 -19.909 1.00 82.75 91 GLU A N 1
ATOM 725 C CA . GLU A 1 91 ? 23.596 -2.424 -18.724 1.00 82.75 91 GLU A CA 1
ATOM 726 C C . GLU A 1 91 ? 24.164 -3.623 -17.950 1.00 82.75 91 GLU A C 1
ATOM 728 O O . GLU A 1 91 ? 25.347 -3.647 -17.599 1.00 82.75 91 GLU A O 1
ATOM 733 N N . LYS A 1 92 ? 23.349 -4.665 -17.747 1.00 82.81 92 LYS A N 1
ATOM 734 C CA . LYS A 1 92 ? 23.768 -5.916 -17.105 1.00 82.81 92 LYS A CA 1
ATOM 735 C C . LYS A 1 92 ? 24.879 -6.610 -17.893 1.00 82.81 92 LYS A C 1
ATOM 737 O O . LYS A 1 92 ? 25.842 -7.093 -17.298 1.00 82.81 92 LYS A O 1
ATOM 742 N N . PHE A 1 93 ? 24.761 -6.649 -19.220 1.00 82.56 93 PHE A N 1
ATOM 743 C CA . PHE A 1 93 ? 25.766 -7.250 -20.092 1.00 82.56 93 PHE A CA 1
ATOM 744 C C . PHE A 1 93 ? 27.085 -6.469 -20.063 1.00 82.56 93 PHE A C 1
ATOM 746 O O . PHE A 1 93 ? 28.142 -7.076 -19.885 1.00 82.56 93 PHE A O 1
ATOM 753 N N . SER A 1 94 ? 27.039 -5.138 -20.141 1.00 78.62 94 SER A N 1
ATOM 754 C CA . SER A 1 94 ? 28.224 -4.285 -19.995 1.00 78.62 94 SER A CA 1
ATOM 755 C C . SER A 1 94 ? 28.893 -4.491 -18.637 1.00 78.62 94 SER A C 1
ATOM 757 O O . SER A 1 94 ? 30.091 -4.754 -18.585 1.00 78.62 94 SER A O 1
ATOM 759 N N . ARG A 1 95 ? 28.120 -4.504 -17.542 1.00 79.88 95 ARG A N 1
ATOM 760 C CA . ARG A 1 95 ? 28.642 -4.748 -16.188 1.00 79.88 95 ARG A CA 1
ATOM 761 C C . ARG A 1 95 ? 29.327 -6.110 -16.060 1.00 79.88 95 ARG A C 1
ATOM 763 O O . ARG A 1 95 ? 30.369 -6.203 -15.427 1.00 79.88 95 ARG A O 1
ATOM 770 N N . SER A 1 96 ? 28.777 -7.151 -16.689 1.00 75.94 96 SER A N 1
ATOM 771 C CA . SER A 1 96 ? 29.394 -8.486 -16.686 1.00 75.94 96 SER A CA 1
ATOM 772 C C . SER A 1 96 ? 30.709 -8.564 -17.471 1.00 75.94 96 SER A C 1
ATOM 774 O O . SER A 1 96 ? 31.541 -9.411 -17.169 1.00 75.94 96 SER A O 1
ATOM 776 N N . ARG A 1 97 ? 30.917 -7.683 -18.460 1.00 69.38 97 ARG A N 1
ATOM 777 C CA . ARG A 1 97 ? 32.140 -7.635 -19.281 1.00 69.38 97 ARG A CA 1
ATOM 778 C C . ARG A 1 97 ? 33.207 -6.692 -18.730 1.00 69.38 97 ARG A C 1
ATOM 780 O O . ARG A 1 97 ? 34.380 -6.912 -19.000 1.00 69.38 97 ARG A O 1
ATOM 787 N N . SER A 1 98 ? 32.810 -5.665 -17.982 1.00 59.34 98 SER A N 1
ATOM 788 C CA . SER A 1 98 ? 33.713 -4.706 -17.329 1.00 59.34 98 SER A CA 1
ATOM 789 C C . SER A 1 98 ? 34.239 -5.182 -15.967 1.00 59.34 98 SER A C 1
ATOM 791 O O . SER A 1 98 ? 34.914 -4.419 -15.288 1.00 59.34 98 SER A O 1
ATOM 793 N N . GLY A 1 99 ? 33.928 -6.415 -15.554 1.00 49.34 99 GLY A N 1
ATOM 794 C CA . GLY A 1 99 ? 34.545 -7.072 -14.400 1.00 49.34 99 GLY A CA 1
ATOM 795 C C . GLY A 1 99 ? 35.810 -7.835 -14.796 1.00 49.34 99 GLY A C 1
ATOM 796 O O . GLY A 1 99 ? 35.777 -9.062 -14.835 1.00 49.34 99 GLY A O 1
ATOM 797 N N . PHE A 1 100 ? 36.881 -7.107 -15.113 1.00 40.62 100 PHE A N 1
ATOM 798 C CA . PHE A 1 100 ? 38.267 -7.584 -15.162 1.00 40.62 100 PHE A CA 1
ATOM 799 C C . PHE A 1 100 ? 39.173 -6.516 -14.556 1.00 40.62 100 PHE A C 1
ATOM 801 O O . PHE A 1 100 ? 38.958 -5.327 -14.886 1.00 40.62 100 PHE A O 1
#

Foldseek 3Di:
DVVDPVCVVVDDPVCVVVVVVVVVVVVVVVVCVVVCVVVPPPPPPVPPQDWAALVRLCVLLVHDSVVVVVDDAPQWDDDPPGTTGGPVSSVVVVVVVPPD